Protein AF-A0A2G6L107-F1 (afdb_monomer)

Foldseek 3Di:
DLVLVLLVVQLVVCVVVVNPRFQQCVQVCVCVPVDPDHHDPDDDPVVVVVSVVLTDSVQWDADPNDIDGVDPSRDGRCVVRVVVVVVVVVQVVCVVVVDDDDD

Solvent-accessible surface area (backbone atoms only — not comparable to full-atom values): 6120 Å² total; per-residue (Å²): 102,75,69,59,54,50,52,51,51,48,49,51,49,14,61,77,48,76,54,79,42,54,46,25,44,22,54,52,41,30,57,72,38,76,41,95,50,83,46,63,98,67,88,50,68,71,57,49,59,65,36,51,77,48,40,51,62,81,49,45,49,77,54,94,96,36,84,44,65,78,47,89,75,50,30,77,43,53,71,83,50,54,57,57,49,50,52,51,52,51,51,51,55,39,45,75,71,74,48,85,80,87,130

Radius of gyration: 16.44 Å; Cα contacts (8 Å, |Δi|>4): 101; chains: 1; bounding box: 44×27×42 Å

Nearest PDB structures (foldseek):
  6nxj-assembly2_B  TM=9.419E-01  e=3.186E-05  Vibrio cholerae
  6nxj-assembly1_A  TM=9.408E-01  e=7.553E-05  Vibrio cholerae
  5mgy-assembly5_C  TM=9.132E-01  e=3.888E-05  Stutzerimonas stutzeri ATCC 14405 = CCUG 16156
  6nxi-assembly1_A  TM=9.470E-01  e=9.219E-05  Vibrio cholerae
  5mgy-assembly3_G  TM=9.111E-01  e=6.189E-05  Stutzerimonas stutzeri ATCC 14405 = CCUG 16156

pLDDT: mean 82.48, std 12.59, range [44.91, 94.44]

Sequence (103 aa):
NWLIDNIELARQVSDATNGLFDISIGPIAAYWGFGHLPPPNKVSQKAIDSLLQYVGYQKMSIQNNRLIKEVSELQLNCNAIAQGYAVDVVSHFLLAQGMHYLG

Mean predicted aligned error: 7.99 Å

Secondary structure (DSSP, 8-state):
-HHHHHHHHHHHHHHHTTTSS-GGGHHHHIIIIISSSPPPSS--HHHHHHHHTT--GGGEEEETTEEEESSTT-----HHHHHHHHHHHHHHHHHHTT-----

Structure (mmCIF, N/CA/C/O backbone):
data_AF-A0A2G6L107-F1
#
_entry.id   AF-A0A2G6L107-F1
#
loop_
_atom_site.group_PDB
_atom_site.id
_atom_site.type_symbol
_atom_site.label_atom_id
_atom_site.label_alt_id
_atom_site.label_comp_id
_atom_site.label_asym_id
_atom_site.label_entity_id
_atom_site.label_seq_id
_atom_site.pdbx_PDB_ins_code
_atom_site.Cartn_x
_atom_site.Cartn_y
_atom_site.Cartn_z
_atom_site.occupancy
_atom_site.B_iso_or_equiv
_atom_site.auth_seq_id
_atom_site.auth_comp_id
_atom_site.auth_asym_id
_atom_site.auth_atom_id
_atom_site.pdbx_PDB_model_num
ATOM 1 N N . ASN A 1 1 ? -6.058 7.525 14.668 1.00 75.50 1 ASN A N 1
ATOM 2 C CA . ASN A 1 1 ? -5.511 8.583 13.774 1.00 75.50 1 ASN A CA 1
ATOM 3 C C . ASN A 1 1 ? -5.918 8.128 12.403 1.00 75.50 1 ASN A C 1
ATOM 5 O O . ASN A 1 1 ? -5.397 7.106 11.988 1.00 75.50 1 ASN A O 1
ATOM 9 N N . TRP A 1 2 ? -6.855 8.817 11.751 1.00 76.88 2 TRP A N 1
ATOM 10 C CA . TRP A 1 2 ? -7.596 8.253 10.618 1.00 76.88 2 TRP A CA 1
ATOM 11 C C . TRP A 1 2 ? -6.695 7.614 9.548 1.00 76.88 2 TRP A C 1
ATOM 13 O O . TRP A 1 2 ? -7.019 6.548 9.036 1.00 76.88 2 TRP A O 1
ATOM 23 N N . LEU A 1 3 ? -5.527 8.203 9.266 1.00 80.06 3 LEU A N 1
ATOM 24 C CA . LEU A 1 3 ? -4.563 7.664 8.306 1.00 80.06 3 LEU A CA 1
ATOM 25 C C . LEU A 1 3 ? -3.960 6.326 8.763 1.00 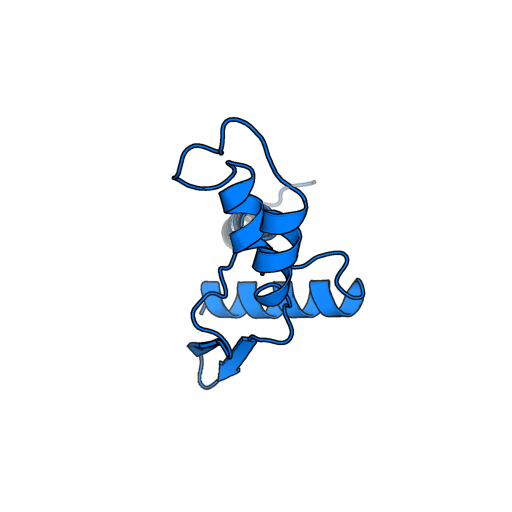80.06 3 LEU A C 1
ATOM 27 O O . LEU A 1 3 ? -3.864 5.392 7.975 1.00 80.06 3 LEU A O 1
ATOM 31 N N . ILE A 1 4 ? -3.554 6.234 10.029 1.00 88.19 4 ILE A N 1
ATOM 32 C CA . ILE A 1 4 ? -2.997 5.010 10.621 1.00 88.19 4 ILE A CA 1
ATOM 33 C C . ILE A 1 4 ? -4.065 3.919 10.682 1.00 88.19 4 ILE A C 1
ATOM 35 O O . ILE A 1 4 ? -3.785 2.782 10.321 1.00 88.19 4 ILE A O 1
ATOM 39 N N . ASP A 1 5 ? -5.290 4.285 11.055 1.00 86.25 5 ASP A N 1
ATOM 40 C CA . ASP A 1 5 ? -6.415 3.352 11.150 1.00 86.25 5 ASP A CA 1
ATOM 41 C C . ASP A 1 5 ? -6.736 2.751 9.760 1.00 86.25 5 ASP A C 1
ATOM 43 O O . ASP A 1 5 ? -6.957 1.549 9.626 1.00 86.25 5 ASP A O 1
ATOM 47 N N . ASN A 1 6 ? -6.651 3.566 8.699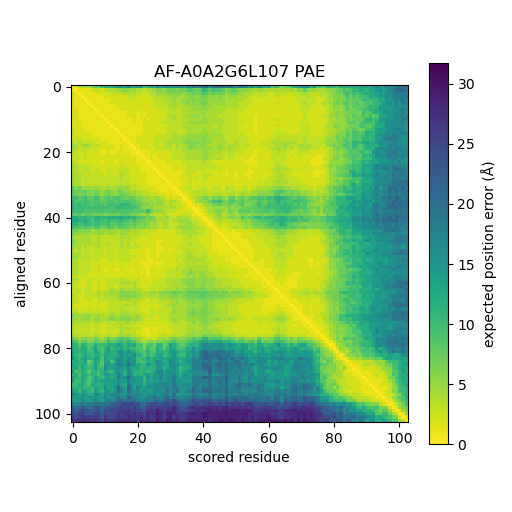 1.00 85.19 6 ASN A N 1
ATOM 48 C CA . ASN A 1 6 ? -6.785 3.118 7.308 1.00 85.19 6 ASN A CA 1
ATOM 49 C C . ASN A 1 6 ? -5.651 2.197 6.852 1.00 85.19 6 ASN A C 1
ATOM 51 O O . ASN A 1 6 ? -5.897 1.213 6.159 1.00 85.19 6 ASN A O 1
ATOM 55 N N . ILE A 1 7 ? -4.407 2.525 7.203 1.00 88.06 7 ILE A N 1
ATOM 56 C CA . ILE A 1 7 ? -3.246 1.702 6.842 1.00 88.06 7 ILE A CA 1
ATOM 57 C C . ILE A 1 7 ? -3.316 0.343 7.550 1.00 88.06 7 ILE A C 1
ATOM 59 O O . ILE A 1 7 ? -2.992 -0.674 6.942 1.00 88.06 7 ILE A O 1
ATOM 63 N N . GLU A 1 8 ? -3.782 0.301 8.799 1.00 89.19 8 GLU A N 1
ATOM 64 C CA . GLU A 1 8 ? -3.965 -0.960 9.521 1.00 89.19 8 GLU A CA 1
ATOM 65 C C . GLU A 1 8 ? -5.074 -1.813 8.888 1.00 89.19 8 GLU A C 1
ATOM 67 O O . GLU A 1 8 ? -4.868 -3.004 8.656 1.00 89.19 8 GLU A O 1
ATOM 72 N N . LEU A 1 9 ? -6.211 -1.207 8.521 1.00 88.69 9 LEU A N 1
ATOM 73 C CA . LEU A 1 9 ? -7.269 -1.898 7.776 1.00 88.69 9 LEU A CA 1
ATOM 74 C C . LEU A 1 9 ? -6.744 -2.446 6.442 1.00 88.69 9 LEU A C 1
ATOM 76 O O . LEU A 1 9 ? -6.997 -3.599 6.100 1.00 88.69 9 LEU A O 1
ATOM 80 N N . ALA A 1 10 ? -5.963 -1.650 5.711 1.00 87.69 10 ALA A N 1
ATOM 81 C CA . ALA A 1 10 ? -5.332 -2.081 4.471 1.00 87.69 10 ALA A CA 1
ATOM 82 C C . ALA A 1 10 ? -4.465 -3.323 4.664 1.00 87.69 10 ALA A C 1
ATOM 84 O O . ALA A 1 10 ? -4.561 -4.267 3.884 1.00 87.69 10 ALA A O 1
ATOM 85 N N . ARG A 1 11 ? -3.657 -3.331 5.728 1.00 89.81 11 ARG A N 1
ATOM 86 C CA . ARG A 1 11 ? -2.786 -4.451 6.083 1.00 89.81 11 ARG A CA 1
ATOM 87 C C . ARG A 1 11 ? -3.599 -5.710 6.400 1.00 89.81 11 ARG A C 1
ATOM 89 O O . ARG A 1 11 ? -3.242 -6.788 5.942 1.00 89.81 11 ARG A O 1
ATOM 96 N N . GLN A 1 12 ? -4.720 -5.571 7.111 1.00 89.75 12 GLN A N 1
ATOM 97 C CA . GLN A 1 12 ? -5.633 -6.684 7.400 1.00 89.75 12 GLN A CA 1
ATOM 98 C C . GLN A 1 12 ? -6.275 -7.257 6.131 1.00 89.75 12 GLN A C 1
ATOM 100 O O . GLN A 1 12 ? -6.380 -8.474 5.994 1.00 89.75 12 GLN A O 1
ATOM 105 N N . VAL A 1 13 ? -6.679 -6.404 5.185 1.00 87.81 13 VAL A N 1
ATOM 106 C CA . VAL A 1 13 ? -7.211 -6.856 3.889 1.00 87.81 13 VAL A CA 1
ATOM 107 C C . VAL A 1 13 ? -6.117 -7.536 3.064 1.00 87.81 13 VAL A C 1
ATOM 109 O O . VAL A 1 13 ? -6.369 -8.566 2.436 1.00 87.81 13 VAL A O 1
ATOM 112 N N . SER A 1 14 ? -4.889 -7.019 3.092 1.00 90.50 14 SER A N 1
ATOM 113 C CA . SER A 1 14 ? -3.743 -7.674 2.461 1.00 90.50 14 SER A CA 1
ATOM 114 C C . SER A 1 14 ? -3.489 -9.065 3.035 1.00 90.50 14 SER A C 1
ATOM 116 O O . SER A 1 14 ? -3.356 -10.016 2.267 1.00 90.50 14 SER A O 1
ATOM 118 N N . ASP A 1 15 ? -3.522 -9.212 4.360 1.00 91.31 15 ASP A N 1
ATOM 119 C CA . ASP A 1 15 ? -3.421 -10.512 5.028 1.00 91.31 15 ASP A CA 1
ATOM 120 C C . ASP A 1 15 ? -4.562 -11.455 4.615 1.00 91.31 15 ASP A C 1
ATOM 122 O O . ASP A 1 15 ? -4.316 -12.577 4.177 1.00 91.31 15 ASP A O 1
ATOM 126 N N . ALA A 1 16 ? -5.814 -10.991 4.674 1.00 89.69 16 ALA A N 1
ATOM 127 C CA . ALA A 1 16 ? -6.991 -11.798 4.340 1.00 89.69 16 ALA A CA 1
ATOM 128 C C . ALA A 1 16 ? -7.027 -12.257 2.872 1.00 89.69 16 ALA A C 1
ATOM 130 O O . ALA A 1 16 ? -7.669 -13.255 2.542 1.00 89.69 16 ALA A O 1
ATOM 131 N N . THR A 1 17 ? -6.346 -11.530 1.988 1.00 88.75 17 THR A N 1
ATOM 132 C CA . THR A 1 17 ? -6.285 -11.822 0.553 1.00 88.75 17 THR A CA 1
ATOM 133 C C . THR A 1 17 ? -4.962 -12.456 0.124 1.00 88.75 17 THR A C 1
ATOM 135 O O . THR A 1 17 ? -4.734 -12.615 -1.075 1.00 88.75 17 THR A O 1
ATOM 138 N N . ASN A 1 18 ? -4.088 -12.822 1.070 1.00 90.31 18 ASN A N 1
ATOM 139 C CA . ASN A 1 18 ? -2.739 -13.331 0.798 1.00 90.31 18 ASN A CA 1
ATOM 140 C C . ASN A 1 18 ? -1.944 -12.432 -0.171 1.00 90.31 18 ASN A C 1
ATOM 142 O O . ASN A 1 18 ? -1.255 -12.918 -1.069 1.00 90.31 18 ASN A O 1
ATOM 146 N N . GLY A 1 19 ? -2.069 -11.112 -0.020 1.00 86.31 19 GLY A N 1
ATOM 147 C CA . GLY A 1 19 ? -1.364 -10.123 -0.834 1.00 86.31 19 GLY A CA 1
ATOM 148 C C . GLY A 1 19 ? -1.944 -9.877 -2.230 1.00 86.31 19 GLY A C 1
ATOM 149 O O . GLY A 1 19 ? -1.346 -9.117 -2.988 1.00 86.31 19 GLY A O 1
ATOM 150 N N . LEU A 1 20 ? -3.103 -10.453 -2.590 1.00 84.81 20 LEU A N 1
ATOM 151 C CA . LEU A 1 20 ? -3.814 -10.052 -3.820 1.00 84.81 20 LEU A CA 1
ATOM 152 C C . LEU A 1 20 ? -4.247 -8.580 -3.766 1.00 84.81 20 LEU A C 1
ATOM 154 O O . LEU A 1 20 ? -4.326 -7.911 -4.795 1.00 84.81 20 LEU A O 1
ATOM 158 N N . PHE A 1 21 ? -4.505 -8.079 -2.559 1.00 86.62 21 PHE A N 1
ATOM 159 C CA . PHE A 1 21 ? -4.607 -6.663 -2.262 1.00 86.62 21 PHE A CA 1
ATOM 160 C C . PHE A 1 21 ? -3.330 -6.203 -1.545 1.00 86.62 21 PHE A C 1
ATOM 162 O O . PHE A 1 21 ? -2.969 -6.768 -0.517 1.00 86.62 21 PHE A O 1
ATOM 169 N N . ASP A 1 22 ? -2.659 -5.159 -2.033 1.00 89.44 22 ASP A N 1
ATOM 170 C CA . ASP A 1 22 ? -1.482 -4.590 -1.365 1.00 89.44 22 ASP A CA 1
ATOM 171 C C . ASP A 1 22 ? -1.365 -3.083 -1.646 1.00 89.44 22 ASP A C 1
ATOM 173 O O . ASP A 1 22 ? -1.155 -2.652 -2.779 1.00 89.44 22 ASP A O 1
ATOM 177 N N . ILE A 1 23 ? -1.485 -2.249 -0.610 1.00 90.94 23 ILE A N 1
ATOM 178 C CA . ILE A 1 23 ? -1.337 -0.793 -0.769 1.00 90.94 23 ILE A CA 1
ATOM 179 C C . ILE A 1 23 ? 0.109 -0.358 -1.019 1.00 90.94 23 ILE A C 1
ATOM 181 O O . ILE A 1 23 ? 0.334 0.782 -1.406 1.00 90.94 23 ILE A O 1
ATOM 185 N N . SER A 1 24 ? 1.102 -1.226 -0.844 1.00 93.50 24 SER A N 1
ATOM 186 C CA . SER A 1 24 ? 2.509 -0.930 -1.131 1.00 93.50 24 SER A CA 1
ATOM 187 C C . SER A 1 24 ? 2.870 -1.032 -2.618 1.00 93.50 24 SER A C 1
ATOM 189 O O . SER A 1 24 ? 4.027 -0.810 -2.972 1.00 93.50 24 SER A O 1
ATOM 191 N N . ILE A 1 25 ? 1.905 -1.277 -3.525 1.00 92.56 25 ILE A N 1
ATOM 192 C CA . ILE A 1 25 ? 2.176 -1.307 -4.978 1.00 92.56 25 ILE A CA 1
ATOM 193 C C . ILE A 1 25 ? 2.578 0.058 -5.558 1.00 92.56 25 ILE A C 1
ATOM 195 O O . ILE A 1 25 ? 2.790 0.174 -6.767 1.00 92.56 25 ILE A O 1
ATOM 199 N N . GLY A 1 26 ? 2.649 1.102 -4.726 1.00 90.94 26 GLY A N 1
ATOM 200 C CA . GLY A 1 26 ? 2.936 2.481 -5.108 1.00 90.94 26 GLY A CA 1
ATOM 201 C C . GLY A 1 26 ? 4.083 2.644 -6.107 1.00 90.94 26 GLY A C 1
ATOM 202 O O . GLY A 1 26 ? 3.852 3.302 -7.121 1.00 90.94 26 GLY A O 1
ATOM 203 N N . PRO A 1 27 ? 5.260 2.010 -5.924 1.00 91.94 27 PRO A N 1
ATOM 204 C CA . PRO A 1 27 ? 6.367 2.139 -6.871 1.00 91.94 27 PRO A CA 1
ATOM 205 C C . PRO A 1 27 ? 6.004 1.652 -8.283 1.00 91.94 27 PRO A C 1
ATOM 207 O O . PRO A 1 27 ? 6.332 2.300 -9.277 1.00 91.94 27 PRO A O 1
ATOM 210 N N . ILE A 1 28 ? 5.271 0.539 -8.379 1.00 91.50 28 ILE A N 1
ATOM 211 C CA . ILE A 1 28 ? 4.825 -0.036 -9.655 1.00 91.50 28 ILE A CA 1
ATOM 212 C C . ILE A 1 28 ? 3.714 0.822 -10.257 1.00 91.50 28 ILE A C 1
ATOM 214 O O . ILE A 1 28 ? 3.779 1.168 -11.434 1.00 91.50 28 ILE A O 1
ATOM 218 N N . ALA A 1 29 ? 2.722 1.214 -9.456 1.00 89.06 29 ALA A N 1
ATOM 219 C CA . ALA A 1 29 ? 1.625 2.065 -9.909 1.00 89.06 29 ALA A CA 1
ATOM 220 C C . ALA A 1 29 ? 2.139 3.409 -10.452 1.00 89.06 29 ALA A C 1
ATOM 222 O O . ALA A 1 29 ? 1.714 3.848 -11.520 1.00 89.06 29 ALA A O 1
ATOM 223 N N . ALA A 1 30 ? 3.100 4.029 -9.763 1.00 88.19 30 ALA A N 1
ATOM 224 C CA . ALA A 1 30 ? 3.741 5.258 -10.210 1.00 88.19 30 ALA A CA 1
ATOM 225 C C . ALA A 1 30 ? 4.485 5.061 -11.539 1.00 88.19 30 ALA A C 1
ATOM 227 O O . ALA A 1 30 ? 4.312 5.866 -12.452 1.00 88.19 30 ALA A O 1
ATOM 228 N N . TYR A 1 31 ? 5.248 3.971 -11.683 1.00 89.69 31 TYR A N 1
ATOM 229 C CA . TYR A 1 31 ? 5.943 3.643 -12.934 1.00 89.69 31 TYR A CA 1
ATOM 230 C C . TYR A 1 31 ? 4.981 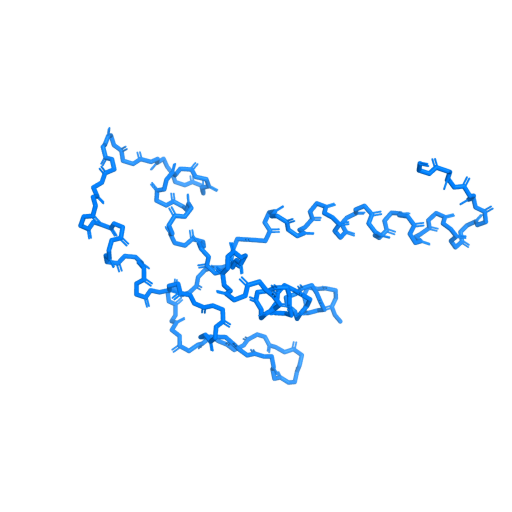3.404 -14.108 1.00 89.69 31 TYR A C 1
ATOM 232 O O . TYR A 1 31 ? 5.283 3.768 -15.243 1.00 89.69 31 TYR A O 1
ATOM 240 N N . TRP A 1 32 ? 3.799 2.855 -13.830 1.00 86.44 32 TRP A N 1
ATOM 241 C CA . TRP A 1 32 ? 2.720 2.672 -14.804 1.00 86.44 32 TRP A CA 1
ATOM 242 C C . TRP A 1 32 ? 1.929 3.950 -15.125 1.00 86.44 32 TRP A C 1
ATOM 244 O O . TRP A 1 32 ? 1.025 3.905 -15.956 1.00 86.44 32 TRP A O 1
ATOM 254 N N . GLY A 1 33 ? 2.267 5.091 -14.517 1.00 84.94 33 GLY A N 1
ATOM 255 C CA . GLY A 1 33 ? 1.625 6.378 -14.800 1.00 84.94 33 GLY A CA 1
ATOM 256 C C . GLY A 1 33 ? 0.414 6.696 -13.923 1.00 84.94 33 GLY A C 1
ATOM 257 O O . GLY A 1 33 ? -0.292 7.659 -14.199 1.00 84.94 33 GLY A O 1
ATOM 258 N N . PHE A 1 34 ? 0.185 5.942 -12.844 1.00 81.94 34 PHE A N 1
ATOM 259 C CA . PHE A 1 34 ? -0.816 6.272 -11.817 1.00 81.94 34 PHE A CA 1
ATOM 260 C C . PHE A 1 34 ? -0.257 7.185 -10.709 1.00 81.94 34 PHE A C 1
ATOM 262 O O . PHE A 1 34 ? -0.874 7.341 -9.656 1.00 81.94 34 PHE A O 1
ATOM 269 N N . GLY A 1 35 ? 0.928 7.762 -10.927 1.00 76.25 35 GLY A N 1
ATOM 270 C CA . GLY A 1 35 ? 1.558 8.753 -10.056 1.00 76.25 35 GLY A CA 1
ATOM 271 C C . GLY A 1 35 ? 1.603 10.142 -10.698 1.00 76.25 35 GLY A C 1
ATOM 272 O O . GLY A 1 35 ? 0.997 10.395 -11.732 1.00 76.25 35 GLY A O 1
ATOM 273 N N . HIS A 1 36 ? 2.357 11.057 -10.089 1.00 75.50 36 HIS A N 1
ATOM 274 C CA . HIS A 1 36 ? 2.500 12.432 -10.591 1.00 75.50 36 HIS A CA 1
ATOM 275 C C . HIS A 1 36 ? 3.486 12.574 -11.757 1.00 75.50 36 HIS A C 1
ATOM 277 O O . HIS A 1 36 ? 3.529 13.619 -12.402 1.00 75.50 36 HIS A O 1
ATOM 283 N N . LEU A 1 37 ? 4.309 11.552 -11.996 1.00 77.19 37 LEU A N 1
ATOM 284 C CA . LEU A 1 37 ? 5.294 11.549 -13.069 1.00 77.19 37 LEU A CA 1
ATOM 285 C C . LEU A 1 37 ? 4.703 10.901 -14.325 1.00 77.19 37 LEU A C 1
ATOM 287 O O . LEU A 1 37 ? 3.964 9.921 -14.208 1.00 77.19 37 LEU A O 1
ATOM 291 N N . PRO A 1 38 ? 5.042 11.413 -15.522 1.00 79.25 38 PRO A N 1
ATOM 292 C CA . PRO A 1 38 ? 4.626 10.777 -16.759 1.00 79.25 38 PRO A CA 1
ATOM 293 C C . PRO A 1 38 ? 5.217 9.360 -16.848 1.00 79.25 38 PRO A C 1
ATOM 295 O O . PRO A 1 38 ? 6.379 9.157 -16.475 1.00 79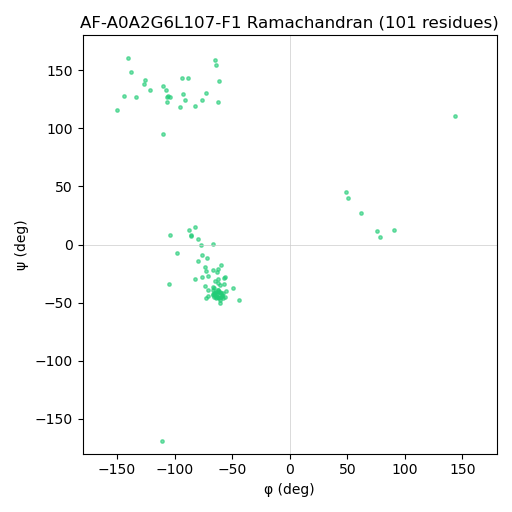.25 38 PRO A O 1
ATOM 298 N N . PRO A 1 39 ? 4.445 8.379 -17.349 1.00 84.75 39 PRO A N 1
ATOM 299 C CA . PRO A 1 39 ? 4.956 7.033 -17.553 1.00 84.75 39 PRO A CA 1
ATOM 300 C C . PRO A 1 39 ? 6.061 7.028 -18.622 1.00 84.75 39 PRO A C 1
ATOM 302 O O . PRO A 1 39 ? 6.125 7.924 -19.471 1.00 84.75 39 PRO A O 1
ATOM 305 N N . PRO A 1 40 ? 6.932 6.007 -18.631 1.00 86.06 40 PRO A N 1
ATOM 306 C CA . PRO A 1 40 ? 7.888 5.829 -19.713 1.00 86.06 40 PRO A CA 1
ATOM 307 C C . PRO A 1 40 ? 7.164 5.546 -21.038 1.00 86.06 40 PRO A C 1
ATOM 309 O O . PRO A 1 40 ? 6.101 4.929 -21.060 1.00 86.06 40 PRO A O 1
ATOM 312 N N . ASN A 1 41 ? 7.806 5.878 -22.163 1.00 85.88 41 ASN A N 1
ATOM 313 C CA . ASN A 1 41 ? 7.293 5.553 -23.505 1.00 85.88 41 ASN A CA 1
ATOM 314 C C . ASN A 1 41 ? 7.034 4.048 -23.702 1.00 85.88 41 ASN A C 1
ATOM 316 O O . ASN A 1 41 ? 6.204 3.654 -24.517 1.00 85.88 41 ASN A O 1
ATOM 320 N N . LYS A 1 42 ? 7.774 3.200 -22.977 1.00 87.81 42 LYS A N 1
ATOM 321 C CA . LYS A 1 42 ? 7.565 1.756 -22.935 1.00 87.81 42 LYS A CA 1
ATOM 322 C C . LYS A 1 42 ? 7.850 1.231 -21.536 1.00 87.81 42 LYS A C 1
ATOM 324 O O . LYS A 1 42 ? 8.933 1.447 -20.993 1.00 87.81 42 LYS A O 1
ATOM 329 N N . VAL A 1 43 ? 6.894 0.493 -20.992 1.00 86.94 43 VAL A N 1
ATOM 330 C CA . VAL A 1 43 ? 7.067 -0.250 -19.745 1.00 86.94 43 VAL A CA 1
ATOM 331 C C . VAL A 1 43 ? 7.974 -1.452 -20.005 1.00 86.94 43 VAL A C 1
ATOM 333 O O . VAL A 1 43 ? 7.767 -2.200 -20.963 1.00 86.94 43 VAL A O 1
ATOM 336 N N . SER A 1 44 ? 8.997 -1.633 -19.168 1.00 92.31 44 SER A N 1
ATOM 337 C CA . SER A 1 44 ? 9.891 -2.792 -19.255 1.00 92.31 44 SER A CA 1
ATOM 338 C C . SER A 1 44 ? 9.679 -3.742 -18.083 1.00 92.31 44 SER A C 1
ATOM 340 O O . SER A 1 44 ? 9.620 -3.299 -16.936 1.00 92.31 44 SER A O 1
ATOM 342 N N . GLN A 1 45 ? 9.643 -5.047 -18.367 1.00 91.31 45 GLN A N 1
ATOM 343 C CA . GLN A 1 45 ? 9.549 -6.071 -17.326 1.00 91.31 45 GLN A CA 1
ATOM 344 C C . GLN A 1 45 ? 10.718 -5.966 -16.341 1.00 91.31 45 GLN A C 1
ATOM 346 O O . GLN A 1 45 ? 10.503 -5.956 -15.141 1.00 91.31 45 GLN A O 1
ATOM 351 N N . LYS A 1 46 ? 11.938 -5.728 -16.841 1.00 94.06 46 LYS A N 1
ATOM 352 C CA . LYS A 1 46 ? 13.132 -5.531 -16.006 1.00 94.06 46 LYS A CA 1
ATOM 353 C C . LYS A 1 46 ? 12.968 -4.402 -14.981 1.00 94.06 46 LYS A C 1
ATOM 355 O O . LYS A 1 46 ? 13.437 -4.524 -13.858 1.00 94.06 46 LYS A O 1
ATOM 360 N N . ALA A 1 47 ? 12.337 -3.290 -15.362 1.00 92.12 47 ALA A N 1
ATOM 361 C CA . ALA A 1 47 ? 12.075 -2.195 -14.432 1.00 92.12 47 ALA A CA 1
ATOM 362 C C . ALA A 1 47 ? 11.001 -2.571 -13.404 1.00 92.12 47 ALA A C 1
ATOM 364 O O . ALA A 1 47 ? 11.160 -2.245 -12.233 1.00 92.12 47 ALA A O 1
ATOM 365 N N . ILE A 1 48 ? 9.952 -3.290 -13.819 1.00 91.56 48 ILE A N 1
ATOM 366 C CA . ILE A 1 48 ? 8.937 -3.821 -12.898 1.00 91.56 48 ILE A CA 1
ATOM 367 C C . ILE A 1 48 ? 9.583 -4.771 -11.885 1.00 91.56 48 ILE A C 1
ATOM 369 O O . ILE A 1 48 ? 9.362 -4.604 -10.691 1.00 91.56 48 ILE A O 1
ATOM 373 N N . ASP A 1 49 ? 10.421 -5.705 -12.334 1.00 94.19 49 ASP A N 1
ATOM 374 C CA . ASP A 1 49 ? 11.111 -6.670 -11.470 1.00 94.19 49 ASP A CA 1
ATOM 375 C C . ASP A 1 49 ? 11.998 -5.958 -10.439 1.00 94.19 49 ASP A C 1
ATOM 377 O O . ASP A 1 49 ? 11.984 -6.292 -9.255 1.00 94.19 49 ASP A O 1
ATOM 381 N N . SER A 1 50 ? 12.705 -4.904 -10.862 1.00 93.69 50 SER A N 1
ATOM 382 C CA . SER A 1 50 ? 13.462 -4.046 -9.949 1.00 93.69 50 SER A CA 1
ATOM 383 C C . SER A 1 50 ? 12.574 -3.288 -8.962 1.00 93.69 50 SER A C 1
ATOM 385 O O . SER A 1 50 ? 13.018 -3.012 -7.857 1.00 93.69 50 SER A O 1
ATOM 387 N N . LEU A 1 51 ? 11.345 -2.915 -9.317 1.00 93.69 51 LEU A N 1
ATOM 388 C CA . LEU A 1 51 ? 10.440 -2.198 -8.412 1.00 93.69 51 LEU A CA 1
ATOM 389 C C . LEU A 1 51 ? 9.707 -3.139 -7.450 1.00 93.69 51 LEU A C 1
ATOM 391 O O . LEU A 1 51 ? 9.422 -2.746 -6.319 1.00 93.69 51 LEU A O 1
ATOM 395 N N . LEU A 1 52 ? 9.452 -4.385 -7.862 1.00 93.38 52 LEU A N 1
ATOM 396 C CA . LEU A 1 52 ? 8.806 -5.417 -7.046 1.00 93.38 52 LEU A CA 1
ATOM 397 C C . LEU A 1 52 ? 9.556 -5.681 -5.738 1.00 93.38 52 LEU A C 1
ATOM 399 O O . LEU A 1 52 ? 8.928 -5.996 -4.733 1.00 93.38 52 LEU A O 1
ATOM 403 N N . GLN A 1 53 ? 10.876 -5.478 -5.707 1.00 94.25 53 GLN A N 1
ATOM 404 C CA . GLN A 1 53 ? 11.660 -5.626 -4.478 1.00 94.25 53 GLN A CA 1
ATOM 405 C C . GLN A 1 53 ? 11.245 -4.643 -3.367 1.00 94.25 53 GLN A C 1
ATOM 407 O O . GLN A 1 53 ? 11.535 -4.897 -2.200 1.00 94.25 53 GLN A O 1
ATOM 412 N N . TYR A 1 54 ? 10.580 -3.533 -3.701 1.00 94.31 54 TYR A N 1
ATOM 413 C CA . TYR A 1 54 ? 10.106 -2.529 -2.740 1.00 94.31 54 TYR A CA 1
ATOM 414 C C . TYR A 1 54 ? 8.629 -2.704 -2.369 1.00 94.31 54 TYR A C 1
ATOM 416 O O . TYR A 1 54 ? 8.142 -2.021 -1.469 1.00 94.31 54 TYR A O 1
ATOM 424 N N . VAL A 1 55 ? 7.929 -3.614 -3.051 1.00 93.62 55 VAL A N 1
ATOM 425 C CA . VAL A 1 55 ? 6.534 -3.966 -2.780 1.00 93.62 55 VAL A CA 1
ATOM 426 C C . VAL A 1 55 ? 6.490 -5.082 -1.736 1.00 93.62 55 VAL A C 1
ATOM 428 O O . VAL A 1 55 ? 7.355 -5.960 -1.685 1.00 93.62 55 VAL A O 1
ATOM 431 N N . GLY A 1 56 ? 5.490 -5.013 -0.871 1.00 94.44 56 GLY A N 1
ATOM 432 C CA . GLY A 1 56 ? 5.205 -5.964 0.190 1.00 94.44 56 GLY A CA 1
ATOM 433 C C . GLY A 1 56 ? 4.674 -5.240 1.418 1.00 94.44 56 GLY A C 1
ATOM 434 O O . GLY A 1 56 ? 5.426 -4.557 2.119 1.00 94.44 56 GLY A O 1
ATOM 435 N N . TYR A 1 57 ? 3.391 -5.428 1.715 1.00 91.75 57 TYR A N 1
ATOM 436 C CA . TYR A 1 57 ? 2.745 -4.877 2.908 1.00 91.75 57 TYR A CA 1
ATOM 437 C C . TYR A 1 57 ? 3.387 -5.345 4.230 1.00 91.75 57 TYR A C 1
ATOM 439 O O . TYR A 1 57 ? 3.178 -4.720 5.268 1.00 91.75 57 TYR A O 1
ATOM 447 N N . GLN A 1 58 ? 4.181 -6.420 4.209 1.00 94.38 58 GLN A N 1
ATOM 448 C CA . GLN A 1 58 ? 4.939 -6.910 5.364 1.00 94.38 58 GLN A CA 1
ATOM 449 C C . GLN A 1 58 ? 6.144 -6.022 5.699 1.00 94.38 58 GLN A C 1
ATOM 451 O O . GLN A 1 58 ? 6.625 -6.060 6.823 1.00 94.38 58 GLN A O 1
ATOM 456 N N . LYS A 1 59 ? 6.609 -5.194 4.754 1.00 94.44 59 LYS A N 1
ATOM 457 C CA . LYS A 1 59 ? 7.766 -4.293 4.917 1.00 94.44 59 LYS A CA 1
ATOM 458 C C . LYS A 1 59 ? 7.411 -2.986 5.630 1.00 94.44 59 LYS A C 1
ATOM 460 O O . LYS A 1 59 ? 8.144 -1.993 5.552 1.00 94.44 59 LYS A O 1
ATOM 465 N N . MET A 1 60 ? 6.249 -2.944 6.271 1.00 91.94 60 MET A N 1
ATOM 466 C CA . MET A 1 60 ? 5.779 -1.813 7.051 1.00 91.94 60 MET A CA 1
ATOM 467 C C . MET A 1 60 ? 5.125 -2.289 8.344 1.00 91.94 60 MET A C 1
ATOM 469 O O . MET A 1 60 ? 4.491 -3.339 8.399 1.00 91.94 60 MET A O 1
ATOM 473 N N . SER A 1 61 ? 5.244 -1.479 9.390 1.00 92.38 61 SER A N 1
ATOM 474 C CA . SER A 1 61 ? 4.568 -1.707 10.665 1.00 92.38 61 SER A CA 1
ATOM 475 C C . SER A 1 61 ? 4.065 -0.398 11.252 1.00 92.38 61 SER A C 1
ATOM 477 O O . SER A 1 61 ? 4.527 0.687 10.891 1.00 92.38 61 SER A O 1
ATOM 479 N N . ILE A 1 62 ? 3.105 -0.489 12.166 1.00 91.19 62 ILE A N 1
ATOM 480 C CA . ILE A 1 62 ? 2.616 0.657 12.924 1.00 91.19 62 ILE A CA 1
ATOM 481 C C . ILE A 1 62 ? 3.145 0.543 14.351 1.00 91.19 62 ILE A C 1
ATOM 483 O O . ILE A 1 62 ? 2.911 -0.446 15.040 1.00 91.19 62 ILE A O 1
ATOM 487 N N . GLN A 1 63 ? 3.865 1.569 14.803 1.00 92.94 63 GLN A N 1
ATOM 488 C CA . GLN A 1 63 ? 4.412 1.645 16.157 1.00 92.94 63 GLN A CA 1
ATOM 489 C C . GLN A 1 63 ? 4.125 3.023 16.739 1.00 92.94 63 GLN A C 1
ATOM 491 O O . GLN A 1 63 ? 4.441 4.037 16.118 1.00 92.94 63 GLN A O 1
ATOM 496 N N . ASN A 1 64 ? 3.522 3.082 17.930 1.00 91.81 64 ASN A N 1
ATOM 497 C CA . ASN A 1 64 ? 3.197 4.341 18.614 1.00 91.81 64 ASN A CA 1
ATOM 498 C C . ASN A 1 64 ? 2.485 5.359 17.701 1.00 91.81 64 ASN A C 1
ATOM 500 O O . ASN A 1 64 ? 2.847 6.536 17.663 1.00 91.81 64 ASN A O 1
ATOM 504 N N . ASN A 1 65 ? 1.487 4.892 16.937 1.00 88.12 65 ASN A N 1
ATOM 505 C CA . ASN A 1 65 ? 0.706 5.710 16.003 1.00 88.12 65 ASN A CA 1
ATOM 506 C C . ASN A 1 65 ? 1.542 6.348 14.868 1.00 88.12 65 ASN A C 1
ATOM 508 O O . ASN A 1 65 ? 1.196 7.408 14.340 1.00 88.12 65 ASN A O 1
ATOM 512 N N . ARG A 1 66 ? 2.660 5.711 14.500 1.00 89.75 66 ARG A N 1
ATOM 513 C CA . ARG A 1 66 ? 3.525 6.091 13.380 1.00 89.75 66 ARG A CA 1
ATOM 514 C C . ARG A 1 66 ? 3.717 4.908 12.445 1.00 89.75 66 ARG A C 1
ATOM 516 O O . ARG A 1 66 ? 3.887 3.781 12.899 1.00 89.75 66 ARG A O 1
ATOM 523 N N . LEU A 1 67 ? 3.733 5.197 11.149 1.00 90.38 67 LEU A N 1
ATOM 524 C CA . LEU A 1 67 ? 4.131 4.240 10.127 1.00 90.38 67 LEU A CA 1
ATOM 525 C C . LEU A 1 67 ? 5.656 4.101 10.129 1.00 90.38 67 LEU A C 1
ATOM 527 O O . LEU A 1 67 ? 6.372 5.088 9.948 1.00 90.38 67 LEU A O 1
ATOM 531 N N . ILE A 1 68 ? 6.132 2.875 10.290 1.00 94.19 68 ILE A N 1
ATOM 532 C CA . ILE A 1 68 ? 7.531 2.486 10.163 1.00 94.19 68 ILE A CA 1
ATOM 533 C C . ILE A 1 68 ? 7.676 1.715 8.855 1.00 94.19 68 ILE A C 1
ATOM 535 O O . ILE A 1 68 ? 6.936 0.764 8.612 1.00 94.19 68 ILE A O 1
ATOM 539 N N . LYS A 1 69 ? 8.618 2.136 8.010 1.00 93.62 69 LYS A N 1
ATOM 540 C CA . LYS A 1 69 ? 8.962 1.459 6.755 1.00 93.62 69 LYS A CA 1
ATOM 541 C C . LYS A 1 69 ? 10.309 0.769 6.922 1.00 93.62 69 LYS A C 1
ATOM 543 O O . LYS A 1 69 ? 11.247 1.399 7.404 1.00 93.62 69 LYS A O 1
ATOM 548 N N . GLU A 1 70 ? 10.407 -0.485 6.504 1.00 93.50 70 GLU A N 1
ATOM 549 C CA . GLU A 1 70 ? 11.670 -1.234 6.529 1.00 93.50 70 GLU A CA 1
ATOM 550 C C . GLU A 1 70 ? 12.615 -0.815 5.397 1.00 93.50 70 GLU A C 1
ATOM 552 O O . GLU A 1 70 ? 13.832 -0.891 5.542 1.00 93.50 70 GLU A O 1
ATOM 557 N N . VAL A 1 71 ? 12.053 -0.334 4.285 1.00 92.38 71 VAL A N 1
ATOM 558 C CA . VAL A 1 71 ? 12.791 0.209 3.137 1.00 92.38 71 VAL A CA 1
ATOM 559 C C . VAL A 1 71 ? 12.268 1.603 2.799 1.00 92.38 71 VAL A C 1
ATOM 561 O O . VAL A 1 71 ? 11.060 1.858 2.849 1.00 92.38 71 VAL A O 1
ATOM 564 N N . SER A 1 72 ? 13.167 2.534 2.486 1.00 91.06 72 SER A N 1
ATOM 565 C CA . SER A 1 72 ? 12.811 3.943 2.264 1.00 91.06 72 SER A CA 1
ATOM 566 C C . SER A 1 72 ? 12.028 4.144 0.963 1.00 91.06 72 SER A C 1
ATOM 568 O O . SER A 1 72 ? 11.196 5.051 0.877 1.00 91.06 72 SER A O 1
ATOM 570 N N . GLU A 1 73 ? 12.239 3.265 -0.016 1.00 92.75 73 GLU A N 1
ATOM 571 C CA . GLU A 1 73 ? 11.586 3.254 -1.324 1.00 92.75 73 GLU A CA 1
ATOM 572 C C . GLU A 1 73 ? 10.144 2.735 -1.280 1.00 92.75 73 GLU A C 1
ATOM 574 O O . GLU A 1 73 ? 9.423 2.860 -2.272 1.00 92.75 73 GLU A O 1
ATOM 579 N N . LEU A 1 74 ? 9.689 2.181 -0.149 1.00 91.62 74 LEU A N 1
ATOM 580 C CA . LEU A 1 74 ? 8.305 1.742 -0.002 1.00 91.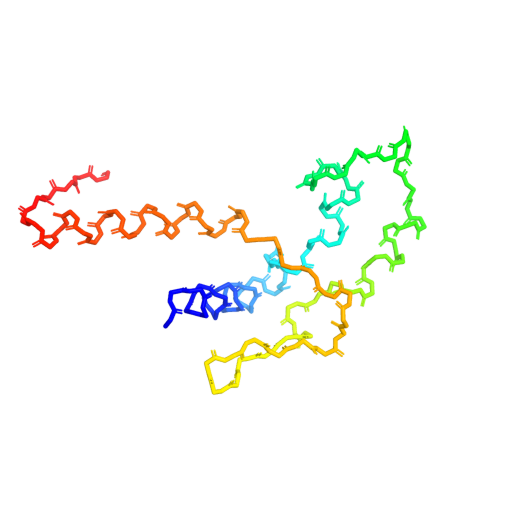62 74 LEU A CA 1
ATOM 581 C C . LEU A 1 74 ? 7.367 2.944 -0.134 1.00 91.62 74 LEU A C 1
ATOM 583 O O . LEU A 1 74 ? 7.429 3.915 0.633 1.00 91.62 74 LEU A O 1
ATOM 587 N N . GLN A 1 75 ? 6.452 2.860 -1.095 1.00 90.38 75 GLN A N 1
ATOM 588 C CA . GLN A 1 75 ? 5.444 3.880 -1.356 1.00 90.38 75 GLN A CA 1
ATOM 589 C C . GLN A 1 75 ? 4.052 3.277 -1.236 1.00 90.38 75 GLN A C 1
ATOM 591 O O . GLN A 1 75 ? 3.774 2.214 -1.783 1.00 90.38 75 GLN A O 1
ATOM 596 N N . LEU A 1 76 ? 3.177 3.982 -0.523 1.00 89.56 76 LEU A N 1
ATOM 597 C CA . LEU A 1 76 ? 1.790 3.578 -0.357 1.00 89.56 76 LEU A CA 1
ATOM 598 C C . LEU A 1 76 ? 0.931 4.230 -1.436 1.00 89.56 76 LEU A C 1
ATOM 600 O O . LEU A 1 76 ? 0.972 5.446 -1.619 1.00 89.56 76 LEU A O 1
ATOM 604 N N . ASN A 1 77 ? 0.131 3.421 -2.116 1.00 86.00 77 ASN A N 1
ATOM 605 C CA . ASN A 1 77 ? -0.959 3.843 -2.970 1.00 86.00 77 ASN A CA 1
ATOM 606 C C . ASN A 1 77 ? -2.281 3.466 -2.298 1.00 86.00 77 ASN A C 1
ATOM 608 O O . ASN A 1 77 ? -2.782 2.351 -2.430 1.00 86.00 77 ASN A O 1
ATOM 612 N N . CYS A 1 78 ? -2.849 4.424 -1.571 1.00 74.75 78 CYS A N 1
ATOM 613 C CA . CYS A 1 78 ? -4.094 4.228 -0.841 1.00 74.75 78 CYS A CA 1
ATOM 614 C C . CYS A 1 78 ? -5.343 4.474 -1.698 1.00 74.75 78 CYS A C 1
ATOM 616 O O . CYS A 1 78 ? -6.433 4.478 -1.138 1.00 74.75 78 CYS A O 1
ATOM 618 N N . ASN A 1 79 ? -5.240 4.678 -3.020 1.00 69.88 79 ASN A N 1
ATOM 619 C CA . ASN A 1 79 ? -6.396 5.048 -3.851 1.00 69.88 79 ASN A CA 1
ATOM 620 C C . ASN A 1 79 ? -7.547 4.030 -3.758 1.00 69.88 79 ASN A C 1
ATOM 622 O O . ASN A 1 79 ? -8.708 4.427 -3.760 1.00 69.88 79 ASN A O 1
ATOM 626 N N . ALA A 1 80 ? -7.229 2.741 -3.603 1.00 59.53 80 ALA A N 1
ATOM 627 C CA . ALA A 1 80 ? -8.219 1.673 -3.473 1.00 59.53 80 ALA A CA 1
ATOM 628 C C . ALA A 1 80 ? -8.953 1.647 -2.114 1.00 59.53 80 ALA A C 1
ATOM 630 O O . ALA A 1 80 ? -10.056 1.120 -2.035 1.00 59.53 80 ALA A O 1
ATOM 631 N N . ILE A 1 81 ? -8.375 2.225 -1.053 1.00 61.72 81 ILE A N 1
ATOM 632 C CA . ILE A 1 81 ? -8.978 2.268 0.295 1.00 61.72 81 ILE A CA 1
ATOM 633 C C . ILE A 1 81 ? -9.526 3.649 0.637 1.00 61.72 81 ILE A C 1
ATOM 635 O O . ILE A 1 81 ? -10.562 3.754 1.285 1.00 61.72 81 ILE A O 1
ATOM 639 N N . ALA A 1 82 ? -8.886 4.715 0.157 1.00 60.41 82 ALA A N 1
ATOM 640 C CA . ALA A 1 82 ? -9.278 6.089 0.437 1.00 60.41 82 ALA A CA 1
ATOM 641 C C . ALA A 1 82 ? -10.702 6.396 -0.046 1.00 60.41 82 ALA A C 1
ATOM 643 O O . ALA A 1 82 ? -11.417 7.141 0.615 1.00 60.41 82 ALA A O 1
ATOM 644 N N . GLN A 1 83 ? -11.132 5.803 -1.164 1.00 60.94 83 GLN A N 1
ATOM 645 C CA . GLN A 1 83 ? -12.493 5.975 -1.676 1.00 60.94 83 GLN A CA 1
ATOM 646 C C . GLN A 1 83 ? -13.533 5.266 -0.797 1.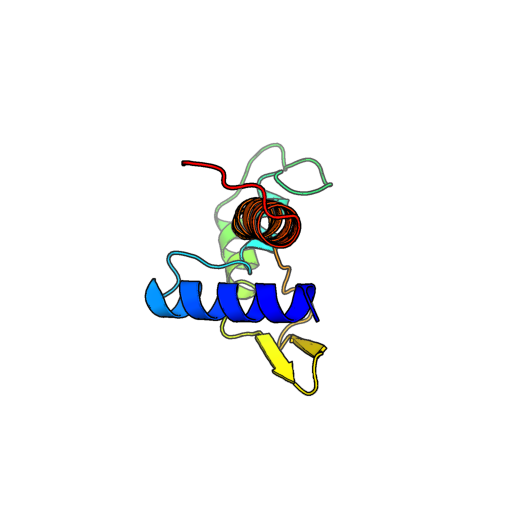00 60.94 83 GLN A C 1
ATOM 648 O O . GLN A 1 83 ? -14.540 5.879 -0.455 1.00 60.94 83 GLN A O 1
ATOM 653 N N . GLY A 1 84 ? -13.269 4.023 -0.375 1.00 59.84 84 GLY A N 1
ATOM 654 C CA . GLY A 1 84 ? -14.149 3.285 0.540 1.00 59.84 84 GLY A CA 1
ATOM 655 C C . GLY A 1 84 ? -14.248 3.961 1.907 1.00 59.84 84 GLY A C 1
ATOM 656 O O . GLY A 1 84 ? -15.342 4.236 2.386 1.00 59.84 84 GLY A O 1
ATOM 657 N N . TYR A 1 85 ? -13.112 4.365 2.477 1.00 61.91 85 TYR A N 1
ATOM 658 C CA . TYR A 1 85 ? -13.096 5.064 3.758 1.00 61.91 85 TYR A CA 1
ATOM 659 C C . TYR A 1 85 ? -13.745 6.450 3.698 1.00 61.91 85 TYR A C 1
ATOM 661 O O . TYR A 1 85 ? -14.416 6.852 4.643 1.00 61.91 85 TYR A O 1
ATOM 669 N N . ALA A 1 86 ? -13.586 7.202 2.603 1.00 57.75 86 ALA A N 1
ATOM 670 C CA . ALA A 1 86 ? -14.285 8.477 2.445 1.00 57.75 86 ALA A CA 1
ATOM 671 C C . ALA A 1 86 ? -15.809 8.282 2.456 1.00 57.75 86 ALA A C 1
ATOM 673 O O . ALA A 1 86 ? -16.518 9.051 3.109 1.00 57.75 86 ALA A O 1
ATOM 674 N N . VAL A 1 87 ? -16.303 7.230 1.793 1.00 62.03 87 VAL A N 1
ATOM 675 C CA . VAL A 1 87 ? -17.717 6.835 1.853 1.00 62.03 87 VAL A CA 1
ATOM 676 C C . VAL A 1 87 ? -18.109 6.435 3.275 1.00 62.03 87 VAL A C 1
ATOM 678 O O . VAL A 1 87 ? -19.150 6.888 3.747 1.00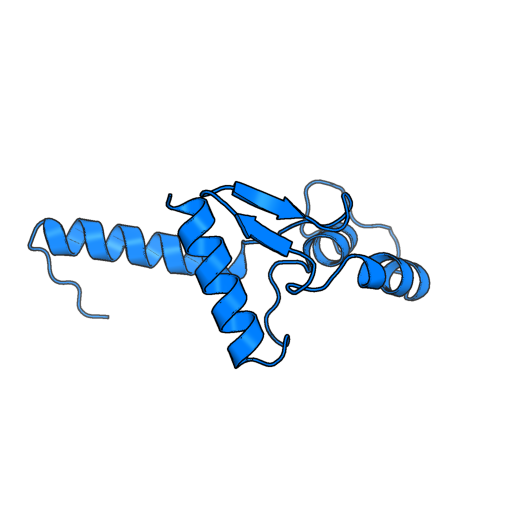 62.03 87 VAL A O 1
ATOM 681 N N . ASP A 1 88 ? -17.277 5.683 3.998 1.00 64.50 88 ASP A N 1
ATOM 682 C CA . ASP A 1 88 ? -17.556 5.293 5.386 1.00 64.50 88 ASP A CA 1
ATOM 683 C C . ASP A 1 88 ? -17.594 6.494 6.336 1.00 64.50 88 ASP A C 1
ATOM 685 O O . ASP A 1 88 ? -18.476 6.570 7.188 1.00 64.50 88 ASP A O 1
ATOM 689 N N . VAL A 1 89 ? -16.678 7.457 6.204 1.00 67.31 89 VAL A N 1
ATOM 690 C CA . VAL A 1 89 ? -16.657 8.680 7.025 1.00 67.31 89 VAL A CA 1
ATOM 691 C C . VAL A 1 89 ? -17.895 9.525 6.763 1.00 67.31 89 VAL A C 1
ATOM 693 O O . VAL A 1 89 ? -18.530 9.986 7.712 1.00 67.31 89 VAL A O 1
ATOM 696 N N . VAL A 1 90 ? -18.258 9.711 5.491 1.00 62.25 90 VAL A N 1
ATOM 697 C CA . VAL A 1 90 ? -19.481 10.430 5.118 1.00 62.25 90 VAL A CA 1
ATOM 698 C C . VAL A 1 90 ? -20.705 9.689 5.656 1.00 62.25 90 VAL A C 1
ATOM 70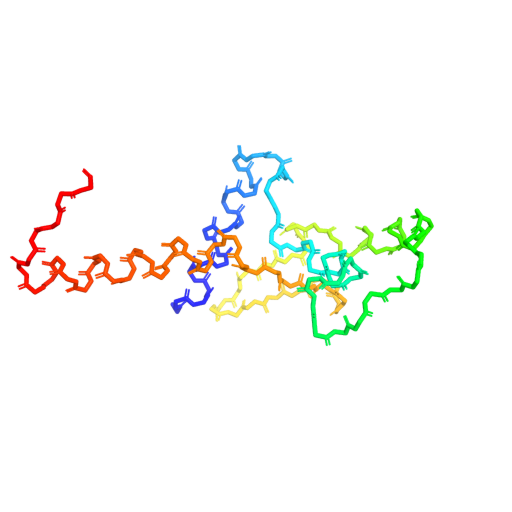0 O O . VAL A 1 90 ? -21.550 10.305 6.297 1.00 62.25 90 VAL A O 1
ATOM 703 N N . SER A 1 91 ? -20.769 8.368 5.501 1.00 64.38 91 SER A N 1
ATOM 704 C CA . SER A 1 91 ? -21.878 7.548 6.003 1.00 64.38 91 SER A CA 1
ATOM 705 C C . SER A 1 91 ? -22.008 7.631 7.526 1.00 64.38 91 SER A C 1
ATOM 707 O O . SER A 1 91 ? -23.099 7.883 8.031 1.00 64.38 91 SER A O 1
ATOM 709 N N . HIS A 1 92 ? -20.907 7.513 8.274 1.00 69.69 92 HIS A N 1
ATOM 710 C CA . HIS A 1 92 ? -20.907 7.651 9.735 1.00 69.69 92 HIS A CA 1
ATOM 711 C C . HIS A 1 92 ? -21.286 9.060 10.194 1.00 69.69 92 HIS A C 1
ATOM 713 O O . HIS A 1 92 ? -22.074 9.199 11.129 1.00 69.69 92 HIS A O 1
ATOM 719 N N . PHE A 1 93 ? -20.754 10.106 9.550 1.00 71.44 93 PHE A N 1
ATOM 720 C CA . PHE A 1 93 ? -21.118 11.491 9.858 1.00 71.44 93 PHE A CA 1
ATOM 721 C C . PHE A 1 93 ? -22.619 11.697 9.694 1.00 71.44 93 PHE A C 1
ATOM 723 O O . PHE A 1 93 ? -23.289 12.258 10.559 1.00 71.44 93 PHE A O 1
ATOM 730 N N . LEU A 1 94 ? -23.153 11.203 8.587 1.00 67.50 94 LEU A N 1
ATOM 731 C CA . LEU A 1 94 ? -24.537 11.397 8.257 1.00 67.50 94 LEU A CA 1
ATOM 732 C C . LEU A 1 94 ? -25.496 10.548 9.126 1.00 67.50 94 LEU A C 1
ATOM 734 O O . LEU A 1 94 ? -26.551 11.050 9.519 1.00 67.50 94 LEU A O 1
ATOM 738 N N . LEU A 1 95 ? -25.109 9.323 9.502 1.00 70.19 95 LEU A N 1
ATOM 739 C CA . LEU A 1 95 ? -25.813 8.510 10.507 1.00 70.19 95 LEU A CA 1
ATOM 740 C C . LEU A 1 95 ? -25.815 9.191 11.883 1.00 70.19 95 LEU A C 1
ATOM 742 O O . LEU A 1 95 ? -26.834 9.190 12.573 1.00 70.19 95 LEU A O 1
ATOM 746 N N . ALA A 1 96 ? -24.705 9.828 12.271 1.00 70.94 96 ALA A N 1
ATOM 747 C CA . ALA A 1 96 ? -24.612 10.588 13.519 1.00 70.94 96 ALA A CA 1
ATOM 748 C C . ALA A 1 96 ? -25.509 11.842 13.533 1.00 70.94 9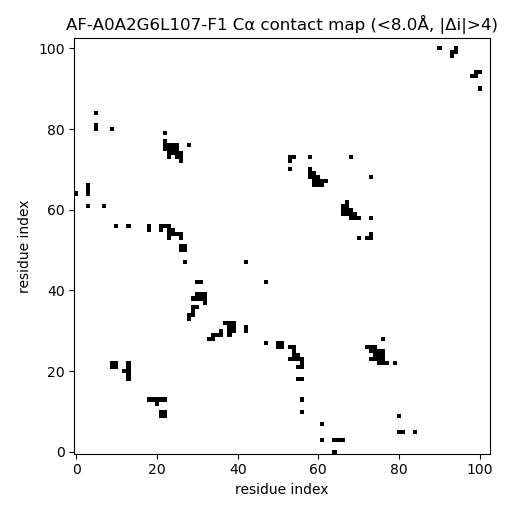6 ALA A C 1
ATOM 750 O O . ALA A 1 96 ? -25.883 12.312 14.605 1.00 70.94 96 ALA A O 1
ATOM 751 N N . GLN A 1 97 ? -25.892 12.363 12.361 1.00 74.38 97 GLN A N 1
ATOM 752 C CA . GLN A 1 97 ? -26.890 13.432 12.214 1.00 74.38 97 GLN A CA 1
ATOM 753 C C . GLN A 1 97 ? -28.339 12.901 12.161 1.00 74.38 97 GLN A C 1
ATOM 755 O O . GLN A 1 97 ? -29.266 13.669 11.910 1.00 74.38 97 GLN A O 1
ATOM 760 N N . GLY A 1 98 ? -28.557 11.600 12.395 1.00 62.91 98 GLY A N 1
ATOM 761 C CA . GLY A 1 98 ? -29.886 10.980 12.410 1.00 62.91 98 GLY A CA 1
ATOM 762 C C . GLY A 1 98 ? -30.492 10.755 11.024 1.00 62.91 98 GLY A C 1
ATOM 763 O O . GLY A 1 98 ? -31.680 10.454 10.915 1.00 62.91 98 GLY A O 1
ATOM 764 N N . MET A 1 99 ? -29.701 10.897 9.958 1.00 55.78 99 MET A N 1
ATOM 765 C CA . MET A 1 99 ? -30.153 10.638 8.597 1.00 55.78 99 MET A CA 1
ATOM 766 C C . MET A 1 99 ? -29.770 9.212 8.194 1.00 55.78 99 MET A C 1
ATOM 768 O O . MET A 1 99 ? -28.597 8.848 8.165 1.00 55.78 99 MET A O 1
ATOM 772 N N . HIS A 1 100 ? -30.779 8.395 7.899 1.00 56.56 100 HIS A N 1
ATOM 773 C CA . HIS A 1 100 ? -30.607 7.035 7.399 1.00 56.56 100 HIS A CA 1
ATOM 774 C C . HIS A 1 100 ? -30.575 7.053 5.866 1.00 56.56 100 HIS A C 1
ATOM 776 O O . HIS A 1 100 ? -31.528 7.509 5.236 1.00 56.56 100 HIS A O 1
ATOM 782 N N . TYR A 1 101 ? -29.511 6.519 5.267 1.00 56.09 101 TYR A N 1
ATOM 783 C CA . TYR A 1 101 ? -29.434 6.246 3.828 1.00 56.09 101 TYR A CA 1
ATOM 784 C C . TYR A 1 101 ? -29.562 4.743 3.642 1.00 56.09 101 TYR A C 1
ATOM 786 O O . TYR A 1 101 ? -28.848 3.976 4.286 1.00 56.09 101 TYR A O 1
ATOM 794 N N . LEU A 1 102 ? -30.490 4.333 2.785 1.00 48.69 102 LEU A N 1
ATOM 795 C CA . LEU A 1 102 ? -30.567 2.971 2.277 1.00 48.69 102 LEU A CA 1
ATOM 796 C C . LEU A 1 102 ? -29.578 2.867 1.113 1.00 48.69 102 LEU A C 1
ATOM 798 O O . LEU A 1 102 ? -29.688 3.634 0.155 1.00 48.69 102 LEU A O 1
ATOM 802 N N . GLY A 1 103 ? -28.596 1.975 1.255 1.00 44.91 103 GLY A N 1
ATOM 803 C CA . GLY A 1 103 ? -27.774 1.490 0.145 1.00 44.91 103 GLY A CA 1
ATOM 804 C C . GLY A 1 103 ? -28.549 0.529 -0.742 1.00 44.91 103 GLY A C 1
ATOM 805 O O . GLY A 1 103 ? -29.464 -0.145 -0.213 1.00 44.91 103 GLY A O 1
#